Protein AF-A0A662VSI3-F1 (afdb_monomer_lite)

Sequence (158 aa):
MSLNKPKIAIVGLGDTGGRIAGRIAEYGDVYIVNYDDWFKDYFKGYLFFKPERLDELIKVLLNYEQTMIVVGLGEDIVDSINSFLNNLEKLTVFAVKPFRAEKKKVKRAEKQLKLIGECVTWDLNVLLETMPNAPIGTAIDAFDDEITKEIKKYVKLG

Radius of gyration: 15.35 Å; chains: 1; bounding box: 37×33×50 Å

pLDDT: mean 88.8, std 11.33, range [36.75, 97.56]

Foldseek 3Di:
DDDPQFAEEQEAEEDLRQVLQLLQCVLGAYEYEYCDPVVCVVVPPHHYDYLVCVVVVLVVVQSYNAYETEYEFQDPSLVCVLVNVVRPPHYAYEYEYDAVVPVNRNVRRVVSCVSVPDYHYDYLNVCCVVPVPDDPVVSSVVVSVVSSVVVVVVSVVD

Secondary structure (DSSP, 8-state):
------SEEEEEEHHHHHHHHHHTGGGSEEEEE-S-THHHHHTTTSEEE-GGGHHHHHHHHTTSSEEEEEEETTSGGGGGHHHHHTT-SSEEEEEEEPPTT-HHHHHHHHHHHHHH-S-EEEEGGGHHHHSTTS-HHHHHHHHHHHHHHHHHHHHT--

Structure (mmCIF, N/CA/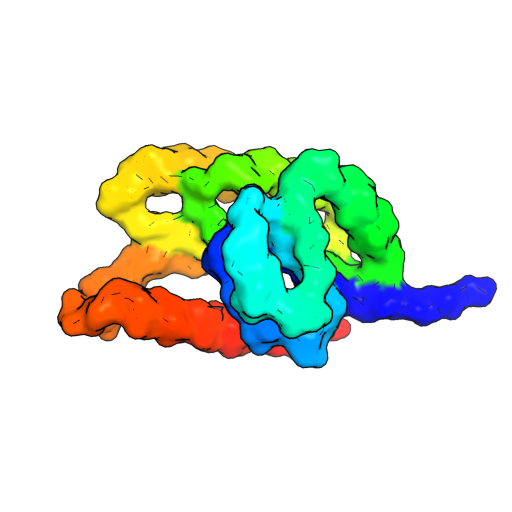C/O backbone):
data_AF-A0A662VSI3-F1
#
_entry.id   AF-A0A662VSI3-F1
#
loop_
_atom_site.group_PDB
_atom_site.id
_atom_site.type_symbol
_atom_site.label_atom_id
_atom_site.label_alt_id
_atom_site.label_comp_id
_atom_site.label_asym_id
_atom_site.label_entity_id
_atom_site.label_seq_id
_atom_site.pdbx_PDB_ins_code
_atom_site.Cartn_x
_atom_site.Cartn_y
_atom_site.Cartn_z
_atom_site.occupancy
_atom_site.B_iso_or_equiv
_atom_site.auth_seq_id
_atom_site.auth_comp_id
_atom_site.auth_asym_id
_atom_site.auth_atom_id
_atom_site.pdbx_PDB_model_num
ATOM 1 N N . MET A 1 1 ? -20.029 0.549 28.019 1.00 36.75 1 MET A N 1
ATOM 2 C CA . MET A 1 1 ? -20.611 -0.041 26.795 1.00 36.75 1 MET A CA 1
ATOM 3 C C . MET A 1 1 ? -19.512 -0.095 25.751 1.00 36.75 1 MET A C 1
ATOM 5 O O . MET A 1 1 ? -19.031 0.958 25.360 1.00 36.75 1 MET A O 1
ATOM 9 N N . SER A 1 2 ? -19.051 -1.292 25.387 1.00 39.06 2 SER A N 1
ATOM 10 C CA . SER A 1 2 ? -18.121 -1.472 24.268 1.00 39.06 2 SER A CA 1
ATOM 11 C C . SER A 1 2 ? -18.926 -1.280 22.987 1.00 39.06 2 SER A C 1
ATOM 13 O O . SER A 1 2 ? -19.765 -2.118 22.667 1.00 39.06 2 SER A O 1
ATOM 15 N N . LEU A 1 3 ? -18.762 -0.142 22.314 1.00 48.62 3 LEU A N 1
ATOM 16 C CA . LEU A 1 3 ? -19.217 0.000 20.934 1.00 48.62 3 LEU A CA 1
ATOM 17 C C . LEU A 1 3 ? -18.398 -1.005 20.118 1.00 48.62 3 LEU A C 1
ATOM 19 O O . LEU A 1 3 ? -17.173 -0.927 20.155 1.00 48.62 3 LEU A O 1
ATOM 23 N N . ASN A 1 4 ? -19.049 -1.969 19.455 1.00 50.62 4 ASN A N 1
ATOM 24 C CA . ASN A 1 4 ? -18.371 -2.874 18.522 1.00 50.62 4 ASN A CA 1
ATOM 25 C C . ASN A 1 4 ? -17.647 -2.009 17.486 1.00 50.62 4 ASN A C 1
ATOM 27 O O . ASN A 1 4 ? -18.291 -1.423 16.614 1.00 50.62 4 ASN A O 1
ATOM 31 N N . LYS A 1 5 ? -16.326 -1.885 17.626 1.00 54.06 5 LYS A N 1
ATOM 32 C CA . LYS A 1 5 ? -15.487 -1.200 16.651 1.00 54.06 5 LYS A CA 1
ATOM 33 C C . LYS A 1 5 ? -15.643 -1.923 15.305 1.00 54.06 5 LYS A C 1
ATOM 35 O O . LYS A 1 5 ? -15.728 -3.155 15.295 1.00 54.06 5 LYS A O 1
ATOM 40 N N . PRO A 1 6 ? -15.708 -1.209 14.168 1.00 61.44 6 PRO A N 1
ATOM 41 C CA . PRO A 1 6 ? -15.590 -1.871 12.882 1.00 61.44 6 PRO A CA 1
ATOM 42 C C . PRO A 1 6 ? -14.258 -2.634 12.843 1.00 61.44 6 PRO A C 1
ATOM 44 O O . PRO A 1 6 ? -13.220 -2.126 13.275 1.00 61.44 6 PRO A O 1
ATOM 47 N N . LYS A 1 7 ? -14.303 -3.892 12.393 1.00 84.81 7 LYS A N 1
ATOM 48 C CA . LYS A 1 7 ? -13.190 -4.826 12.609 1.00 84.81 7 LYS A CA 1
ATOM 49 C C . LYS A 1 7 ? -11.918 -4.405 11.875 1.00 84.81 7 LYS A C 1
ATOM 51 O O . LYS A 1 7 ? -10.834 -4.480 12.441 1.00 84.81 7 LYS A O 1
ATOM 56 N N . ILE A 1 8 ? -12.036 -3.960 10.624 1.00 91.69 8 ILE A N 1
ATOM 57 C CA . ILE A 1 8 ? -10.884 -3.794 9.735 1.00 91.69 8 ILE A CA 1
ATOM 58 C C . ILE A 1 8 ? -11.044 -2.545 8.864 1.00 91.69 8 ILE A C 1
ATOM 60 O O . ILE A 1 8 ? -12.048 -2.398 8.166 1.00 91.69 8 ILE A O 1
ATOM 64 N N . ALA A 1 9 ? -10.024 -1.687 8.874 1.00 94.69 9 ALA A N 1
ATOM 65 C CA . ALA A 1 9 ? -9.818 -0.650 7.869 1.00 94.69 9 ALA A CA 1
ATOM 66 C C . ALA A 1 9 ? -8.707 -1.061 6.899 1.00 94.69 9 ALA A C 1
ATOM 68 O O . ALA A 1 9 ? -7.686 -1.620 7.304 1.00 94.69 9 ALA A O 1
ATOM 69 N N . ILE A 1 10 ? -8.887 -0.742 5.620 1.00 95.00 10 ILE A N 1
ATOM 70 C CA . ILE A 1 10 ? -7.941 -1.039 4.546 1.00 95.00 10 ILE A CA 1
ATOM 71 C C . ILE A 1 10 ? -7.561 0.277 3.878 1.00 95.00 10 ILE A C 1
ATOM 73 O O . ILE A 1 10 ? -8.405 0.961 3.310 1.00 95.00 10 ILE A O 1
ATOM 77 N N . VAL A 1 11 ? -6.286 0.636 3.931 1.00 95.88 11 VAL A N 1
ATOM 78 C CA . VAL A 1 11 ? -5.768 1.893 3.398 1.00 95.88 11 VAL A CA 1
ATOM 79 C C . VAL A 1 11 ? -4.899 1.601 2.181 1.00 95.88 11 VAL A C 1
ATOM 81 O O . VAL A 1 11 ? -3.846 0.982 2.306 1.00 95.88 11 VAL A O 1
ATOM 84 N N . GLY A 1 12 ? -5.320 2.054 1.005 1.00 95.62 12 GLY A N 1
ATOM 85 C CA . GLY A 1 12 ? -4.520 2.004 -0.216 1.00 95.62 12 GLY A CA 1
ATOM 86 C C . GLY A 1 12 ? -3.764 3.312 -0.431 1.00 95.62 12 GLY A C 1
ATOM 87 O O . GLY A 1 12 ? -4.393 4.352 -0.613 1.00 95.62 12 GLY A O 1
ATOM 88 N N . LEU A 1 13 ? -2.430 3.271 -0.428 1.00 94.38 13 LEU A N 1
ATOM 89 C CA . LEU A 1 13 ? -1.576 4.432 -0.703 1.00 94.38 13 LEU A CA 1
ATOM 90 C C . LEU A 1 13 ? -1.070 4.409 -2.153 1.00 94.38 13 LEU A C 1
ATOM 92 O O . LEU A 1 13 ? -0.372 3.474 -2.562 1.00 94.38 13 LEU A O 1
ATOM 96 N N . GLY A 1 14 ? -1.395 5.461 -2.909 1.00 91.81 14 GLY A N 1
ATOM 97 C CA . GLY A 1 14 ? -1.053 5.588 -4.328 1.00 91.81 14 GLY A CA 1
ATOM 98 C C . GLY A 1 14 ? -1.794 4.586 -5.219 1.00 91.81 14 GLY A C 1
ATOM 99 O O . GLY A 1 14 ? -2.737 3.920 -4.787 1.00 91.81 14 GLY A O 1
ATOM 100 N N . ASP A 1 15 ? -1.357 4.464 -6.473 1.00 90.75 15 ASP A N 1
ATOM 101 C CA . ASP A 1 15 ? -2.092 3.704 -7.489 1.00 90.75 15 ASP A CA 1
ATOM 102 C C . ASP A 1 15 ? -2.148 2.203 -7.186 1.00 90.75 15 ASP A C 1
ATOM 104 O O . ASP A 1 15 ? -3.228 1.618 -7.080 1.00 90.75 15 ASP A O 1
ATOM 108 N N . THR A 1 16 ? -0.984 1.573 -6.994 1.00 92.56 16 THR A N 1
ATOM 109 C CA . THR A 1 16 ? -0.887 0.140 -6.670 1.00 92.56 16 THR A CA 1
ATOM 110 C C . THR A 1 16 ? -1.612 -0.179 -5.366 1.00 92.56 16 THR A C 1
ATOM 112 O O . THR A 1 16 ? -2.396 -1.126 -5.305 1.00 92.56 16 THR A O 1
ATOM 115 N N . GLY A 1 17 ? -1.396 0.644 -4.333 1.00 94.62 17 GLY A N 1
ATOM 116 C CA . GLY A 1 17 ? -2.059 0.479 -3.044 1.00 94.62 17 GLY A CA 1
ATOM 117 C C . GLY A 1 17 ? -3.575 0.554 -3.175 1.00 94.62 17 GLY A C 1
ATOM 118 O O . GLY A 1 17 ? -4.280 -0.301 -2.645 1.00 94.62 17 GLY A O 1
ATOM 119 N N . GLY A 1 18 ? -4.081 1.530 -3.933 1.00 93.06 18 GLY A N 1
ATOM 120 C CA . GLY A 1 18 ? -5.511 1.694 -4.152 1.00 93.06 18 GLY A CA 1
ATOM 121 C C . GLY A 1 18 ? -6.149 0.552 -4.933 1.00 93.06 18 GLY A C 1
ATOM 122 O O . GLY A 1 18 ? -7.187 0.041 -4.513 1.00 93.06 18 GLY A O 1
ATOM 123 N N . ARG A 1 19 ? -5.518 0.086 -6.021 1.00 93.12 19 ARG A N 1
ATOM 124 C CA . ARG A 1 19 ? -6.035 -1.053 -6.804 1.00 93.12 19 ARG A CA 1
ATOM 125 C C . ARG A 1 19 ? -6.148 -2.318 -5.970 1.00 93.12 19 ARG A C 1
ATOM 127 O O . ARG A 1 19 ? -7.206 -2.946 -5.988 1.00 93.12 19 ARG A O 1
ATOM 134 N N . ILE A 1 20 ? -5.106 -2.668 -5.219 1.00 95.19 20 ILE A N 1
ATOM 135 C CA . ILE A 1 20 ? -5.125 -3.865 -4.373 1.00 95.19 20 ILE A CA 1
ATOM 136 C C . ILE A 1 20 ? -6.142 -3.695 -3.238 1.00 95.19 20 ILE A C 1
ATOM 138 O O . ILE A 1 20 ? -6.950 -4.596 -3.029 1.00 95.19 20 ILE A O 1
ATOM 142 N N . ALA A 1 21 ? -6.181 -2.536 -2.564 1.00 94.62 21 ALA A N 1
ATOM 143 C CA . ALA A 1 21 ? -7.158 -2.250 -1.509 1.00 94.62 21 ALA A CA 1
ATOM 144 C C . ALA A 1 21 ? -8.610 -2.409 -1.996 1.00 94.62 21 ALA A C 1
ATOM 146 O O . ALA A 1 21 ? -9.421 -3.045 -1.323 1.00 94.62 21 ALA A O 1
ATOM 147 N N . GLY A 1 22 ? -8.931 -1.916 -3.197 1.00 92.31 22 GLY A N 1
ATOM 148 C CA . GLY A 1 22 ? -10.251 -2.104 -3.805 1.00 92.31 22 GLY A CA 1
ATOM 149 C C . GLY A 1 22 ? -10.609 -3.577 -4.043 1.00 92.31 22 GLY A C 1
ATOM 150 O O . GLY A 1 22 ? -11.744 -3.982 -3.796 1.00 92.31 22 GLY A O 1
ATOM 151 N N . ARG A 1 23 ? -9.639 -4.412 -4.444 1.00 92.75 23 ARG A N 1
ATOM 152 C CA . ARG A 1 23 ? -9.837 -5.861 -4.675 1.00 92.75 23 ARG A CA 1
ATOM 153 C C . ARG A 1 23 ? -10.082 -6.663 -3.391 1.00 92.75 23 ARG A C 1
ATOM 155 O O . ARG A 1 23 ? -10.596 -7.779 -3.461 1.00 92.75 23 ARG A O 1
ATOM 162 N N . ILE A 1 24 ? -9.745 -6.105 -2.227 1.00 91.75 24 ILE A N 1
ATOM 163 C CA . ILE A 1 24 ? -9.986 -6.705 -0.903 1.00 91.75 24 ILE A CA 1
ATOM 164 C C . ILE A 1 24 ? -11.071 -5.967 -0.101 1.00 91.75 24 ILE A C 1
ATOM 166 O O . ILE A 1 24 ? -11.201 -6.177 1.101 1.00 91.75 24 ILE A O 1
ATOM 170 N N . ALA A 1 25 ? -11.892 -5.142 -0.758 1.00 90.81 25 ALA A N 1
ATOM 171 C CA . ALA A 1 25 ? -12.939 -4.353 -0.107 1.00 90.81 25 ALA A CA 1
ATOM 172 C C . ALA A 1 25 ? -14.007 -5.174 0.632 1.00 90.81 25 ALA A C 1
ATOM 174 O O . ALA A 1 25 ? -14.643 -4.676 1.552 1.00 90.81 25 ALA A O 1
ATOM 175 N N . GLU A 1 26 ? -14.206 -6.440 0.262 1.00 88.81 26 GLU A N 1
ATOM 176 C CA . GLU A 1 26 ? -15.146 -7.333 0.954 1.00 88.81 26 GLU A CA 1
ATOM 177 C C . GLU A 1 26 ? -14.756 -7.615 2.421 1.00 88.81 26 GLU A C 1
ATOM 179 O O . GLU A 1 26 ? -15.573 -8.129 3.182 1.00 88.81 26 GLU A O 1
ATOM 184 N N . TYR A 1 27 ? -13.524 -7.284 2.826 1.00 88.25 27 TYR A N 1
ATOM 185 C CA . TYR A 1 27 ? -12.988 -7.584 4.154 1.00 88.25 27 TYR A CA 1
ATOM 186 C C . TYR A 1 27 ? -12.972 -6.403 5.130 1.00 88.25 27 TYR A C 1
ATOM 188 O O . TYR A 1 27 ? -12.649 -6.598 6.301 1.00 88.25 27 TYR A O 1
ATOM 196 N N . GLY A 1 28 ? -13.289 -5.188 4.684 1.00 90.06 28 GLY A N 1
ATOM 197 C CA . GLY A 1 28 ? -13.235 -4.011 5.544 1.00 90.06 28 GLY A CA 1
ATOM 198 C C . GLY A 1 28 ? -13.532 -2.713 4.812 1.00 90.06 28 GLY A C 1
ATOM 199 O O . GLY A 1 28 ? -13.687 -2.684 3.592 1.00 90.06 28 GLY A O 1
ATOM 200 N N . ASP A 1 29 ? -13.578 -1.622 5.570 1.00 92.56 29 ASP A N 1
ATOM 201 C CA . ASP A 1 29 ? -13.807 -0.299 4.997 1.00 92.56 29 ASP A CA 1
ATOM 202 C C . ASP A 1 29 ? -12.537 0.192 4.298 1.00 92.56 29 ASP A C 1
ATOM 204 O O . ASP A 1 29 ? -11.454 0.220 4.889 1.00 92.56 29 ASP A O 1
ATOM 208 N N . VAL A 1 30 ? -12.670 0.577 3.028 1.00 93.25 30 VAL A N 1
ATOM 209 C CA . VAL A 1 30 ? -11.538 0.949 2.175 1.00 93.25 30 VAL A CA 1
ATOM 210 C C . VAL A 1 30 ? -11.385 2.466 2.079 1.00 93.25 30 VAL A C 1
ATOM 212 O O . VAL A 1 30 ? -12.307 3.192 1.696 1.00 93.25 30 VAL A O 1
ATOM 215 N N . TYR A 1 31 ? -10.164 2.913 2.358 1.00 94.75 31 TYR A N 1
ATOM 216 C CA . TYR A 1 31 ? -9.704 4.291 2.314 1.00 94.75 31 TYR A CA 1
ATOM 217 C C . TYR A 1 31 ? -8.582 4.411 1.286 1.00 94.75 31 TYR A C 1
ATOM 219 O O . TYR A 1 31 ? -7.549 3.757 1.408 1.00 94.75 31 TYR A O 1
ATOM 227 N N . ILE A 1 32 ? -8.759 5.246 0.268 1.00 93.88 32 ILE A N 1
ATOM 228 C CA . ILE A 1 32 ? -7.743 5.464 -0.765 1.00 93.88 32 ILE A CA 1
ATOM 229 C C . ILE A 1 32 ? -7.092 6.817 -0.537 1.00 93.88 32 ILE A C 1
ATOM 231 O O . ILE A 1 32 ? -7.790 7.827 -0.496 1.00 93.88 32 ILE A O 1
ATOM 235 N N . VAL A 1 33 ? -5.766 6.848 -0.421 1.00 93.06 33 VAL A N 1
ATOM 236 C CA . VAL A 1 33 ? -4.998 8.093 -0.376 1.00 93.06 33 VAL A CA 1
ATOM 237 C C . VAL A 1 33 ? -4.228 8.228 -1.680 1.00 93.06 33 VAL A C 1
ATOM 239 O O . VAL A 1 33 ? -3.386 7.386 -1.994 1.00 93.06 33 VAL A O 1
ATOM 242 N N . ASN A 1 34 ? -4.518 9.275 -2.450 1.00 91.00 34 ASN A N 1
ATOM 243 C CA . ASN A 1 34 ? -3.836 9.540 -3.717 1.00 91.00 34 ASN A CA 1
ATOM 244 C C . ASN A 1 34 ? -3.828 11.049 -4.034 1.00 91.00 34 ASN A C 1
ATOM 246 O O . ASN A 1 34 ? -4.761 11.768 -3.673 1.00 91.00 34 ASN A O 1
ATOM 250 N N . TYR A 1 35 ? -2.787 11.539 -4.711 1.00 86.88 35 TYR A N 1
ATOM 251 C CA . TYR A 1 35 ? -2.715 12.922 -5.202 1.00 86.88 35 TYR A CA 1
ATOM 252 C C . TYR A 1 35 ? -3.640 13.171 -6.391 1.00 86.88 35 TYR A C 1
ATOM 254 O O . TYR A 1 35 ? -4.087 14.300 -6.592 1.00 86.88 35 TYR A O 1
ATOM 262 N N . ASP A 1 36 ? -3.985 12.129 -7.139 1.00 82.12 36 ASP A N 1
ATOM 263 C CA . ASP A 1 36 ? -4.651 12.264 -8.426 1.00 82.12 36 ASP A CA 1
ATOM 264 C C . ASP A 1 36 ? -6.179 12.212 -8.313 1.00 82.12 36 ASP A C 1
ATOM 266 O O . ASP A 1 36 ? -6.758 11.223 -7.867 1.00 82.12 36 ASP A O 1
ATOM 270 N N . ASP A 1 37 ? -6.861 13.284 -8.735 1.00 78.38 37 ASP A N 1
ATOM 271 C CA . ASP A 1 37 ? -8.333 13.344 -8.717 1.00 78.38 37 ASP A CA 1
ATOM 272 C C . ASP A 1 37 ? -8.983 12.407 -9.734 1.00 78.38 37 ASP A C 1
ATOM 274 O O . ASP A 1 37 ? -10.060 11.879 -9.466 1.00 78.38 37 ASP A O 1
ATOM 278 N N . TRP A 1 38 ? -8.328 12.149 -10.870 1.00 78.81 38 TRP A N 1
ATOM 279 C CA . TRP A 1 38 ? -8.849 11.222 -11.881 1.00 78.81 38 TRP A CA 1
ATOM 280 C C . TRP A 1 38 ? -9.001 9.800 -11.315 1.00 78.81 38 TRP A C 1
ATOM 282 O O . TRP A 1 38 ? -9.897 9.056 -11.713 1.00 78.81 38 TRP A O 1
ATOM 292 N N . PHE A 1 39 ? -8.180 9.444 -10.323 1.00 77.00 39 PHE A N 1
ATOM 293 C CA . PHE A 1 39 ? -8.238 8.156 -9.644 1.00 77.00 39 PHE A CA 1
ATOM 294 C C . PHE A 1 39 ? -9.540 7.985 -8.846 1.00 77.00 39 PHE A C 1
ATOM 296 O O . PHE A 1 39 ? -10.039 6.873 -8.686 1.00 77.00 39 PHE A O 1
ATOM 303 N N . LYS A 1 40 ? -10.167 9.082 -8.406 1.00 75.50 40 LYS A N 1
ATOM 304 C CA . LYS A 1 40 ? -11.453 9.051 -7.695 1.00 75.50 40 LYS A CA 1
ATOM 305 C C . LYS A 1 40 ? -12.578 8.462 -8.548 1.00 75.50 40 LYS A C 1
ATOM 307 O O . LYS A 1 40 ? -13.432 7.753 -8.019 1.00 75.50 40 LYS A O 1
ATOM 312 N N . ASP A 1 41 ? -12.569 8.719 -9.855 1.00 76.19 41 ASP A N 1
ATOM 313 C CA . ASP A 1 41 ? -13.578 8.181 -10.772 1.00 76.19 41 ASP A CA 1
ATOM 314 C C . ASP A 1 41 ? -13.428 6.674 -10.999 1.00 76.19 41 ASP A C 1
ATOM 316 O O . ASP A 1 41 ? -14.424 5.996 -11.258 1.00 76.19 41 ASP A O 1
ATOM 320 N N . TYR A 1 42 ? -12.209 6.146 -10.856 1.00 72.88 42 TYR A N 1
ATOM 321 C CA . TYR A 1 42 ? -11.944 4.708 -10.885 1.00 72.88 42 TYR A CA 1
ATOM 322 C C . TYR A 1 42 ? -12.477 4.011 -9.620 1.00 72.88 42 TYR A C 1
ATOM 324 O O . TYR A 1 42 ? -12.990 2.898 -9.692 1.00 72.88 42 TYR A O 1
ATOM 332 N N . PHE A 1 43 ? -12.425 4.686 -8.467 1.00 71.38 43 PHE A N 1
ATOM 333 C CA . PHE A 1 43 ? -12.851 4.166 -7.160 1.00 71.38 43 PHE A CA 1
ATOM 334 C C . PHE A 1 43 ? -14.217 4.708 -6.704 1.00 71.38 43 PHE A C 1
ATOM 336 O O . PHE A 1 43 ? -14.422 4.981 -5.517 1.00 71.38 43 PHE A O 1
ATOM 343 N N . LYS A 1 44 ? -15.184 4.860 -7.619 1.00 70.00 44 LYS A N 1
ATOM 344 C CA . LYS A 1 44 ? -16.549 5.285 -7.254 1.00 70.00 44 LYS A CA 1
ATOM 345 C C . LYS A 1 44 ? -17.133 4.361 -6.179 1.00 70.00 44 LYS A C 1
ATOM 347 O O . LYS A 1 44 ? -17.330 3.176 -6.418 1.00 70.00 44 LYS A O 1
ATOM 352 N N . GLY A 1 45 ? -17.427 4.929 -5.008 1.00 71.06 45 GLY A N 1
ATOM 353 C CA . GLY A 1 45 ? -17.956 4.206 -3.844 1.00 71.06 45 GLY A CA 1
ATOM 354 C C . GLY A 1 45 ? -16.966 4.030 -2.687 1.00 71.06 45 GLY A C 1
ATOM 355 O O . GLY A 1 45 ? -17.395 3.662 -1.599 1.00 71.06 45 GLY A O 1
ATOM 356 N N . TYR A 1 46 ? -15.683 4.349 -2.879 1.00 79.06 46 TYR A N 1
ATOM 357 C CA . TYR A 1 46 ? -14.667 4.302 -1.823 1.00 79.06 46 TYR A CA 1
ATOM 358 C C . TYR A 1 46 ? -14.388 5.677 -1.205 1.00 79.06 46 TYR A C 1
ATOM 360 O O . TYR A 1 46 ? -14.594 6.720 -1.835 1.00 79.06 46 TYR A O 1
ATOM 368 N N . LEU A 1 47 ? -13.892 5.687 0.037 1.00 85.56 47 LEU A N 1
ATOM 369 C CA . LEU A 1 47 ? -13.542 6.919 0.739 1.00 85.56 47 LEU A CA 1
ATOM 370 C C . LEU A 1 47 ? -12.164 7.406 0.285 1.00 85.56 47 LEU A C 1
ATOM 372 O O . LEU A 1 47 ? -11.138 6.803 0.592 1.00 85.56 47 LEU A O 1
ATOM 376 N N . PHE A 1 48 ? -12.149 8.508 -0.461 1.00 89.06 48 PHE A N 1
ATOM 377 C CA . PHE A 1 48 ? -10.936 9.079 -1.037 1.00 89.06 48 PHE A CA 1
ATOM 378 C C . PHE A 1 48 ? -10.397 10.239 -0.193 1.00 89.06 48 PHE A C 1
ATOM 380 O O . PHE A 1 48 ? -11.130 11.173 0.143 1.00 89.06 48 PHE A O 1
ATOM 387 N N . PHE A 1 49 ? -9.098 10.204 0.089 1.00 90.25 49 PHE A N 1
ATOM 388 C CA . PHE A 1 49 ? -8.359 11.210 0.837 1.00 90.25 49 PHE A CA 1
ATOM 389 C C . PHE A 1 49 ? -7.196 11.744 0.006 1.00 90.25 49 PHE A C 1
ATOM 391 O O . PHE A 1 49 ? -6.527 11.016 -0.726 1.00 90.25 49 PHE A O 1
ATOM 398 N N . LYS A 1 50 ? -6.928 13.039 0.164 1.00 89.75 50 LYS A N 1
ATOM 399 C CA . LYS A 1 50 ? -5.670 13.629 -0.280 1.00 89.75 50 LYS A CA 1
ATOM 400 C C . LYS A 1 50 ? -4.626 13.539 0.8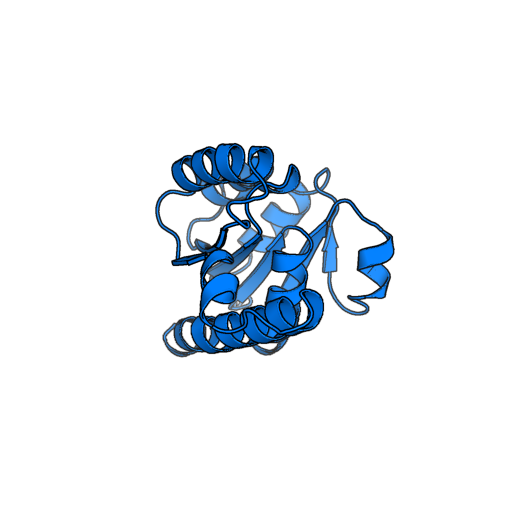37 1.00 89.75 50 LYS A C 1
ATOM 402 O O . LYS A 1 50 ? -5.021 13.535 2.008 1.00 89.75 50 LYS A O 1
ATOM 407 N N . PRO A 1 51 ? -3.321 13.508 0.518 1.00 87.75 51 PRO A N 1
ATOM 408 C CA . PRO A 1 51 ? -2.262 13.435 1.528 1.00 87.75 51 PRO A CA 1
ATOM 409 C C . PRO A 1 51 ? -2.289 14.569 2.563 1.00 87.75 51 PRO A C 1
ATOM 411 O O . PRO A 1 51 ? -1.905 14.361 3.709 1.00 87.75 51 PRO A O 1
ATOM 414 N N . GLU A 1 52 ? -2.820 15.746 2.225 1.00 88.50 52 GLU A N 1
ATOM 415 C CA . GLU A 1 52 ? -2.930 16.865 3.175 1.00 88.50 52 GLU A CA 1
ATOM 416 C C . GLU A 1 52 ? -3.989 16.620 4.266 1.00 88.50 52 GLU A C 1
ATOM 418 O O . GLU A 1 52 ? -4.023 17.330 5.266 1.00 88.50 52 GLU A O 1
ATOM 423 N N . ARG A 1 53 ? -4.853 15.608 4.097 1.00 90.25 53 ARG A N 1
ATOM 424 C CA . ARG A 1 53 ? -5.929 15.242 5.036 1.00 90.25 53 ARG A CA 1
ATOM 425 C C . ARG A 1 53 ? -5.639 13.948 5.799 1.00 90.25 53 ARG A C 1
ATOM 427 O O . ARG A 1 53 ? -6.557 13.318 6.325 1.00 90.25 53 ARG A O 1
ATOM 434 N N . LEU A 1 54 ? -4.374 13.535 5.871 1.00 90.69 54 LEU A N 1
ATOM 435 C CA . LEU A 1 54 ? -3.976 12.309 6.567 1.00 90.69 54 LEU A CA 1
ATOM 436 C C . LEU A 1 54 ? -4.312 12.317 8.060 1.00 90.69 54 LEU A C 1
ATOM 438 O O . LEU A 1 54 ? -4.733 11.290 8.583 1.00 90.69 54 LEU A O 1
ATOM 442 N N . ASP A 1 55 ? -4.221 13.465 8.729 1.00 91.00 55 ASP A N 1
ATOM 443 C CA . ASP A 1 55 ? -4.582 13.579 10.148 1.00 91.00 55 ASP A CA 1
ATOM 444 C C . ASP A 1 55 ? -6.070 13.294 10.396 1.00 91.00 55 ASP A C 1
ATOM 446 O O . ASP A 1 55 ? -6.449 12.742 11.431 1.00 91.00 55 ASP A O 1
ATOM 450 N N . GLU A 1 56 ? -6.936 13.656 9.446 1.00 93.62 56 GLU A N 1
ATOM 451 C CA . GLU A 1 56 ? -8.360 13.327 9.511 1.00 93.62 56 GLU A CA 1
ATOM 452 C C . GLU A 1 56 ? -8.578 11.825 9.332 1.00 93.62 56 GLU A C 1
ATOM 454 O O . GLU A 1 56 ? -9.326 11.219 10.099 1.00 93.62 56 GLU A O 1
ATOM 459 N N . LEU A 1 57 ? -7.887 11.217 8.363 1.00 94.69 57 LEU A N 1
ATOM 460 C CA . LEU A 1 57 ? -7.947 9.777 8.137 1.00 94.69 57 LEU A CA 1
ATOM 461 C C . LEU A 1 57 ? -7.473 9.006 9.375 1.00 94.69 57 LEU A C 1
ATOM 463 O O . LEU A 1 57 ? -8.169 8.104 9.826 1.00 94.69 57 LEU A O 1
ATOM 467 N N . ILE A 1 58 ? -6.350 9.390 9.985 1.00 94.31 58 ILE A N 1
ATOM 468 C CA . ILE A 1 58 ? -5.825 8.732 11.193 1.00 94.31 58 ILE A CA 1
ATOM 469 C C . ILE A 1 58 ? -6.864 8.740 12.321 1.00 94.31 58 ILE A C 1
ATOM 471 O O . ILE A 1 58 ? -7.092 7.705 12.946 1.00 94.31 58 ILE A O 1
ATOM 475 N N . LYS A 1 59 ? -7.566 9.860 12.544 1.00 93.81 59 LYS A N 1
ATOM 476 C CA . LYS A 1 59 ? -8.646 9.934 13.548 1.00 93.81 59 LYS A CA 1
ATOM 477 C C . LYS A 1 59 ? -9.777 8.947 13.271 1.00 93.81 59 LYS A C 1
ATOM 479 O O . LYS A 1 59 ? -10.342 8.394 14.212 1.00 93.81 59 LYS A O 1
ATOM 484 N N . VAL A 1 60 ? -10.107 8.723 12.000 1.00 93.38 60 VAL A N 1
ATOM 485 C CA . VAL A 1 60 ? -11.089 7.707 11.601 1.00 93.38 60 VAL A CA 1
ATOM 486 C C . VAL A 1 60 ? -10.550 6.306 11.903 1.00 93.38 60 VAL A C 1
ATOM 488 O O . VAL A 1 60 ? -11.244 5.523 12.553 1.00 93.38 60 VAL A O 1
ATOM 491 N N . LEU A 1 61 ? -9.301 6.023 11.521 1.00 94.25 61 LEU A N 1
ATOM 492 C CA . LEU A 1 61 ? -8.651 4.716 11.674 1.00 94.25 61 LEU A CA 1
ATOM 493 C C . LEU A 1 61 ? -8.492 4.269 13.137 1.00 94.25 61 LEU A C 1
ATOM 495 O O . LEU A 1 61 ? -8.575 3.076 13.416 1.00 94.25 61 LEU A O 1
ATOM 499 N N . LEU A 1 62 ? -8.369 5.197 14.092 1.00 93.06 62 LEU A N 1
ATOM 500 C CA . LEU A 1 62 ? -8.332 4.888 15.535 1.00 93.06 62 LEU A CA 1
ATOM 501 C C . LEU A 1 62 ? -9.595 4.167 16.053 1.00 93.06 62 LEU A C 1
ATOM 503 O O . LEU A 1 62 ? -9.576 3.513 17.106 1.00 93.06 62 LEU A O 1
ATOM 507 N N . ASN A 1 63 ? -10.707 4.270 15.321 1.00 91.81 63 ASN A N 1
ATOM 508 C CA . ASN A 1 63 ? -11.949 3.587 15.670 1.00 91.81 63 ASN A CA 1
ATOM 509 C C . ASN A 1 63 ? -11.984 2.124 15.221 1.00 91.81 63 ASN A C 1
ATOM 511 O O . ASN A 1 63 ? -12.895 1.420 15.639 1.00 91.81 63 ASN A O 1
ATOM 515 N N . TYR A 1 64 ? -11.016 1.654 14.434 1.00 92.25 64 TYR A N 1
ATOM 516 C CA . TYR A 1 64 ? -10.961 0.272 13.959 1.00 92.25 64 TYR A CA 1
ATOM 517 C C . TYR A 1 64 ? -10.169 -0.630 14.909 1.00 92.25 64 TYR A C 1
ATOM 519 O O . TYR A 1 64 ? -9.324 -0.164 15.677 1.00 92.25 64 TYR A O 1
ATOM 527 N N . GLU A 1 65 ? -10.452 -1.934 14.884 1.00 90.44 65 GLU A N 1
ATOM 528 C CA . GLU A 1 65 ? -9.682 -2.918 15.662 1.00 90.44 65 GLU A CA 1
ATOM 529 C C . GLU A 1 65 ? -8.334 -3.243 15.011 1.00 90.44 65 GLU A C 1
ATOM 531 O O . GLU A 1 65 ? -7.360 -3.511 15.716 1.00 90.44 65 GLU A O 1
ATOM 536 N N . GLN A 1 66 ? -8.278 -3.190 13.681 1.00 91.44 66 GLN A N 1
ATOM 537 C CA . GLN A 1 66 ? -7.085 -3.433 12.882 1.00 91.44 66 GLN A CA 1
ATOM 538 C C . GLN A 1 66 ? -7.065 -2.510 11.662 1.00 91.44 66 GLN A C 1
ATOM 540 O O . GLN A 1 66 ? -8.092 -2.266 11.028 1.00 91.44 66 GLN A O 1
ATOM 545 N N . THR A 1 67 ? -5.875 -2.027 11.308 1.00 94.50 67 THR A N 1
ATOM 546 C CA . THR A 1 67 ? -5.629 -1.332 10.042 1.00 94.50 67 THR A CA 1
ATOM 547 C C . THR A 1 67 ? -4.673 -2.147 9.180 1.00 94.50 67 THR A C 1
ATOM 549 O O . THR A 1 67 ? -3.640 -2.624 9.647 1.00 94.50 67 THR A O 1
ATOM 552 N N . MET A 1 68 ? -5.000 -2.279 7.901 1.00 95.12 68 MET A N 1
ATOM 553 C CA . MET A 1 68 ? -4.100 -2.787 6.874 1.00 95.12 68 MET A CA 1
ATOM 554 C C . MET A 1 68 ? -3.719 -1.647 5.939 1.00 95.12 68 MET A C 1
ATOM 556 O O . MET A 1 68 ? -4.598 -0.964 5.425 1.00 95.12 68 MET A O 1
ATOM 560 N N . ILE A 1 69 ? -2.428 -1.448 5.694 1.00 95.75 69 ILE A N 1
ATOM 561 C CA . ILE A 1 69 ? -1.935 -0.508 4.684 1.00 95.75 69 ILE A CA 1
ATOM 562 C C . ILE A 1 69 ? -1.394 -1.309 3.510 1.00 95.75 69 ILE A C 1
ATOM 564 O O . ILE A 1 69 ? -0.529 -2.160 3.693 1.00 95.75 69 ILE A O 1
ATOM 568 N N . VAL A 1 70 ? -1.866 -1.003 2.306 1.00 96.62 70 VAL A N 1
ATOM 569 C CA . VAL A 1 70 ? -1.318 -1.520 1.054 1.00 96.62 70 VAL A CA 1
ATOM 570 C C . VAL A 1 70 ? -0.669 -0.375 0.292 1.00 96.62 70 VAL A C 1
ATOM 572 O O . VAL A 1 70 ? -1.283 0.674 0.095 1.00 96.62 70 VAL A O 1
ATOM 575 N N . VAL A 1 71 ? 0.583 -0.552 -0.127 1.00 96.25 71 VAL A N 1
ATOM 576 C CA . VAL A 1 71 ? 1.382 0.543 -0.681 1.00 96.25 71 VAL A CA 1
ATOM 577 C C . VAL A 1 71 ? 2.311 0.100 -1.808 1.00 96.25 71 VAL A C 1
ATOM 579 O O . VAL A 1 71 ? 3.026 -0.894 -1.695 1.00 96.25 71 VAL A O 1
ATOM 582 N N . GLY A 1 72 ? 2.338 0.879 -2.893 1.00 96.31 72 GLY A N 1
ATOM 583 C CA . GLY A 1 72 ? 3.402 0.824 -3.899 1.00 96.31 72 GLY A CA 1
ATOM 584 C C . GLY A 1 72 ? 4.558 1.735 -3.494 1.00 96.31 72 GLY A C 1
ATOM 585 O O . GLY A 1 72 ? 4.377 2.943 -3.369 1.00 96.31 72 GLY A O 1
ATOM 586 N N . LEU A 1 73 ? 5.741 1.171 -3.258 1.00 96.81 73 LEU A N 1
ATOM 587 C CA . LEU A 1 73 ? 6.902 1.918 -2.779 1.00 96.81 73 LEU A CA 1
ATOM 588 C C . LEU A 1 73 ? 7.545 2.770 -3.881 1.00 96.81 73 LEU A C 1
ATOM 590 O O . LEU A 1 73 ? 7.512 2.442 -5.065 1.00 96.81 73 LEU A O 1
ATOM 594 N N . GLY A 1 74 ? 8.239 3.826 -3.462 1.00 95.06 74 GLY A N 1
ATOM 595 C CA . GLY A 1 74 ? 8.996 4.720 -4.335 1.00 95.06 74 GLY A CA 1
ATOM 596 C C . GLY A 1 74 ? 8.277 6.021 -4.692 1.00 95.06 74 GLY A C 1
ATOM 597 O O . GLY A 1 74 ? 8.929 6.935 -5.200 1.00 95.06 74 GLY A O 1
ATOM 598 N N . GLU A 1 75 ? 6.988 6.132 -4.368 1.00 91.94 75 GLU A N 1
ATOM 599 C CA . GLU A 1 75 ? 6.170 7.332 -4.581 1.00 91.94 75 GLU A CA 1
ATOM 600 C C . GLU A 1 75 ? 6.298 8.347 -3.432 1.00 91.94 75 GLU A C 1
ATOM 602 O O . GLU A 1 75 ? 6.647 7.982 -2.305 1.00 91.94 75 GLU A O 1
ATOM 607 N N . ASP A 1 76 ? 5.995 9.622 -3.715 1.00 90.56 76 ASP A N 1
ATOM 608 C CA . ASP A 1 76 ? 6.023 10.723 -2.733 1.00 90.56 76 ASP A CA 1
ATOM 609 C C . ASP A 1 76 ? 5.059 10.504 -1.568 1.00 90.56 76 ASP A C 1
ATOM 611 O O . ASP A 1 76 ? 5.420 10.699 -0.409 1.00 90.56 76 ASP A O 1
ATOM 615 N N . ILE A 1 77 ? 3.858 10.018 -1.873 1.00 88.06 77 ILE A N 1
ATOM 616 C CA . ILE A 1 77 ? 2.784 9.802 -0.898 1.00 88.06 77 ILE A CA 1
ATOM 617 C C . ILE A 1 77 ? 3.175 8.836 0.228 1.00 88.06 77 ILE A C 1
ATOM 619 O O . ILE A 1 77 ? 2.652 8.904 1.339 1.00 88.06 77 ILE A O 1
ATOM 623 N N . VAL A 1 78 ? 4.118 7.935 -0.048 1.00 88.12 78 VAL A N 1
ATOM 624 C CA . VAL A 1 78 ? 4.562 6.910 0.899 1.00 88.12 78 VAL A CA 1
ATOM 625 C C . VAL A 1 78 ? 5.465 7.497 1.976 1.00 88.12 78 VAL A C 1
ATOM 627 O O . VAL A 1 78 ? 5.580 6.916 3.049 1.00 88.12 78 VAL A O 1
ATOM 630 N N . ASP A 1 79 ? 6.055 8.674 1.767 1.00 87.69 79 ASP A N 1
ATOM 631 C CA . ASP A 1 79 ? 6.820 9.336 2.828 1.00 87.69 79 ASP A CA 1
ATOM 632 C C . ASP A 1 79 ? 5.926 9.716 4.021 1.00 87.69 79 ASP A C 1
ATOM 634 O O . ASP A 1 79 ? 6.400 9.813 5.154 1.00 87.69 79 ASP A O 1
ATOM 638 N N . SER A 1 80 ? 4.614 9.841 3.802 1.00 82.19 80 SER A N 1
ATOM 639 C CA . SER A 1 80 ? 3.634 10.068 4.861 1.00 82.19 80 SER A CA 1
ATOM 640 C C . SER A 1 80 ? 3.266 8.807 5.657 1.00 82.19 80 SER A C 1
ATOM 642 O O . SER A 1 80 ? 2.483 8.893 6.603 1.00 82.19 80 SER A O 1
ATOM 644 N N . ILE A 1 81 ? 3.835 7.636 5.333 1.00 86.56 81 ILE A N 1
ATOM 645 C CA . ILE A 1 81 ? 3.525 6.374 6.025 1.00 86.56 81 ILE A CA 1
ATOM 646 C C . ILE A 1 81 ? 3.866 6.418 7.522 1.00 86.56 81 ILE A C 1
ATOM 648 O O . ILE A 1 81 ? 3.169 5.812 8.333 1.00 86.56 81 ILE A O 1
ATOM 652 N N . ASN A 1 82 ? 4.877 7.206 7.903 1.00 85.50 82 ASN A N 1
ATOM 653 C CA . ASN A 1 82 ? 5.273 7.410 9.298 1.00 85.50 82 ASN A CA 1
ATOM 654 C C . ASN A 1 82 ? 4.125 7.935 10.165 1.00 85.50 82 ASN A C 1
ATOM 656 O O . ASN A 1 82 ? 4.019 7.558 11.331 1.00 85.50 82 ASN A O 1
ATOM 660 N N . SER A 1 83 ? 3.244 8.769 9.605 1.00 84.00 83 SER A N 1
ATOM 661 C CA . SER A 1 83 ? 2.083 9.272 10.338 1.00 84.00 83 SER A CA 1
ATOM 662 C C . SER A 1 83 ? 1.146 8.135 10.744 1.00 84.00 83 SER A C 1
ATOM 664 O O . SER A 1 83 ? 0.601 8.167 11.839 1.00 84.00 83 SER A O 1
ATOM 666 N N . PHE A 1 84 ? 1.003 7.091 9.928 1.00 86.88 84 PHE A N 1
ATOM 667 C CA . PHE A 1 84 ? 0.223 5.915 10.310 1.00 86.88 84 PHE A CA 1
ATOM 668 C C . PHE A 1 84 ? 0.968 5.043 11.323 1.00 86.88 84 PHE A C 1
ATOM 670 O O . PHE A 1 84 ? 0.401 4.695 12.356 1.00 86.88 84 PHE A O 1
ATOM 677 N N . LEU A 1 85 ? 2.241 4.736 11.048 1.00 87.50 85 LEU A N 1
ATOM 678 C CA . LEU A 1 85 ? 3.074 3.862 11.887 1.00 87.50 85 LEU A CA 1
ATOM 679 C C . LEU A 1 85 ? 3.165 4.359 13.336 1.00 87.50 85 LEU A C 1
ATOM 681 O O . LEU A 1 85 ? 3.133 3.561 14.264 1.00 87.50 85 LEU A O 1
ATOM 685 N N . ASN A 1 86 ? 3.233 5.677 13.534 1.00 87.62 86 ASN A N 1
ATOM 686 C CA . ASN A 1 86 ? 3.383 6.274 14.861 1.00 87.62 86 ASN A CA 1
ATOM 687 C C . ASN A 1 86 ? 2.068 6.415 15.642 1.00 87.62 86 ASN A C 1
ATOM 689 O O . ASN A 1 86 ? 2.113 6.685 16.840 1.00 87.62 86 ASN A O 1
ATOM 693 N N . ASN A 1 87 ? 0.911 6.296 14.984 1.00 90.31 87 ASN A N 1
ATOM 694 C CA . ASN A 1 87 ? -0.388 6.593 15.598 1.00 90.31 87 ASN A CA 1
ATOM 695 C C . ASN A 1 87 ? -1.323 5.379 15.691 1.00 90.31 87 ASN A C 1
ATOM 697 O O . ASN A 1 87 ? -2.332 5.458 16.388 1.00 90.31 87 ASN A O 1
ATOM 701 N N . LEU A 1 88 ? -1.029 4.274 15.000 1.00 89.19 88 LEU A N 1
ATOM 702 C CA . LEU A 1 88 ? -1.898 3.097 14.947 1.00 89.19 88 LEU A CA 1
ATOM 703 C C . LEU A 1 88 ? -1.224 1.891 15.610 1.00 89.19 88 LEU A C 1
ATOM 705 O O . LEU A 1 88 ? -0.204 1.406 15.137 1.00 89.19 88 LEU A O 1
ATOM 709 N N . GLU A 1 89 ? -1.827 1.373 16.683 1.00 84.50 89 GLU A N 1
ATOM 710 C CA . GLU A 1 89 ? -1.2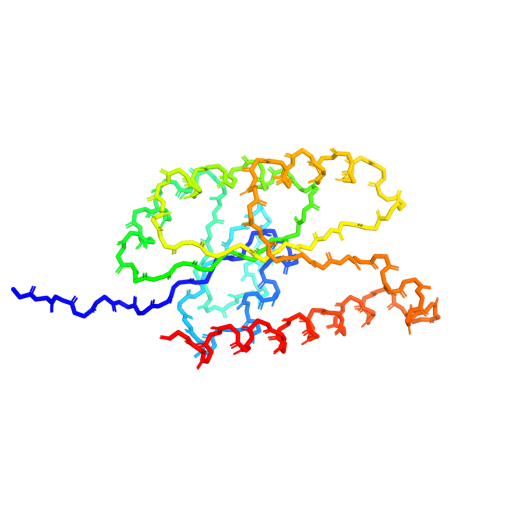53 0.270 17.475 1.00 84.50 89 GLU A CA 1
ATOM 711 C C . GLU A 1 89 ? -1.308 -1.096 16.771 1.00 84.50 89 GLU A C 1
ATOM 713 O O . GLU A 1 89 ? -0.445 -1.944 16.983 1.00 84.50 89 GLU A O 1
ATOM 718 N N . LYS A 1 90 ? -2.336 -1.338 15.949 1.00 86.69 90 LYS A N 1
ATOM 719 C CA . LYS A 1 90 ? -2.579 -2.622 15.271 1.00 86.69 90 LYS A CA 1
ATOM 720 C C . LYS A 1 90 ? -2.589 -2.425 13.766 1.00 86.69 90 LYS A C 1
ATOM 722 O O . LYS A 1 90 ? -3.647 -2.298 13.144 1.00 86.69 90 LYS A O 1
ATOM 727 N N . LEU A 1 91 ? -1.387 -2.365 13.209 1.00 90.75 91 LEU A N 1
ATOM 728 C CA . LEU A 1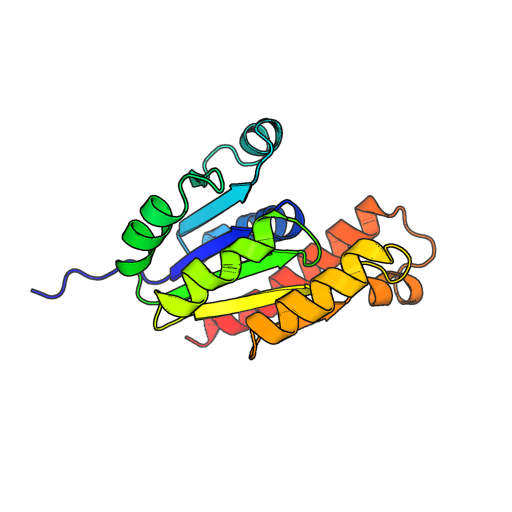 91 ? -1.143 -2.043 11.813 1.00 90.75 91 LEU A CA 1
ATOM 729 C C . LEU A 1 91 ? -0.366 -3.165 11.117 1.00 90.75 91 LEU A C 1
ATOM 731 O O . LEU A 1 91 ? 0.689 -3.584 11.582 1.00 90.75 91 LEU A O 1
ATOM 735 N N . THR A 1 92 ? -0.870 -3.620 9.972 1.00 93.81 92 THR A N 1
ATOM 736 C CA . THR A 1 92 ? -0.150 -4.519 9.061 1.00 93.81 92 THR A CA 1
ATOM 737 C C . THR A 1 92 ? 0.142 -3.787 7.760 1.00 93.81 92 THR A C 1
ATOM 739 O O . THR A 1 92 ? -0.768 -3.211 7.165 1.00 93.81 92 THR A O 1
ATOM 742 N N . VAL A 1 93 ? 1.395 -3.811 7.302 1.00 95.69 93 VAL A N 1
ATOM 743 C CA . VAL A 1 93 ? 1.805 -3.150 6.056 1.00 95.69 93 VAL A CA 1
ATOM 744 C C . VAL A 1 93 ? 2.142 -4.186 4.983 1.00 95.69 93 VAL A C 1
ATOM 746 O O . VAL A 1 93 ? 2.955 -5.087 5.195 1.00 95.69 93 VAL A O 1
ATOM 749 N N . PHE A 1 94 ? 1.531 -4.015 3.816 1.00 96.50 94 PHE A N 1
ATOM 750 C CA . PHE A 1 94 ? 1.734 -4.779 2.592 1.00 96.50 94 PHE A CA 1
ATOM 751 C C . PHE A 1 94 ? 2.372 -3.863 1.547 1.00 96.50 94 PHE A C 1
ATOM 753 O O . PHE A 1 94 ? 1.755 -2.896 1.100 1.00 96.50 94 PHE A O 1
ATOM 760 N N . ALA A 1 95 ? 3.617 -4.140 1.170 1.00 97.19 95 ALA A N 1
ATOM 761 C CA . ALA A 1 95 ? 4.411 -3.251 0.333 1.00 97.19 95 ALA A CA 1
ATOM 762 C C . ALA A 1 95 ? 4.817 -3.904 -0.994 1.00 97.19 95 ALA A C 1
ATOM 764 O O . ALA A 1 95 ? 5.307 -5.031 -1.035 1.00 97.19 95 ALA A O 1
ATOM 765 N N . VAL A 1 96 ? 4.674 -3.162 -2.089 1.00 97.56 96 VAL A N 1
ATOM 766 C CA . VAL A 1 96 ? 5.096 -3.579 -3.431 1.00 97.56 96 VAL A CA 1
ATOM 767 C C . VAL A 1 96 ? 6.331 -2.785 -3.842 1.00 97.56 96 VAL A C 1
ATOM 769 O O . VAL A 1 96 ? 6.301 -1.555 -3.881 1.00 97.56 96 VAL A O 1
ATOM 772 N N . LYS A 1 97 ? 7.436 -3.474 -4.136 1.00 97.44 97 LYS A N 1
ATOM 773 C CA . LYS A 1 97 ? 8.694 -2.866 -4.589 1.00 97.44 97 LYS A CA 1
ATOM 774 C C . LYS A 1 97 ? 8.631 -2.547 -6.091 1.00 97.44 97 LYS A C 1
ATOM 776 O O . LYS A 1 97 ? 8.104 -3.360 -6.850 1.00 97.44 97 LYS A O 1
ATOM 781 N N . PRO A 1 98 ? 9.193 -1.403 -6.525 1.00 96.75 98 PRO A N 1
ATOM 782 C CA . PRO A 1 98 ? 9.189 -0.979 -7.925 1.00 96.75 98 PRO A CA 1
ATOM 783 C C . PRO A 1 98 ? 10.112 -1.842 -8.798 1.00 96.75 98 PRO A C 1
ATOM 785 O O . PRO A 1 98 ? 10.976 -2.568 -8.296 1.00 96.75 98 PRO A O 1
ATOM 788 N N . PHE A 1 99 ? 10.003 -1.705 -10.123 1.00 95.31 99 PHE A N 1
ATOM 789 C CA . PHE A 1 99 ? 10.949 -2.351 -11.033 1.00 95.31 99 PHE A CA 1
ATOM 790 C C . PHE A 1 99 ? 12.367 -1.808 -10.831 1.00 95.31 99 PHE A C 1
ATOM 792 O O . PHE A 1 99 ? 12.583 -0.606 -10.668 1.00 95.31 99 PHE A O 1
ATOM 799 N N . ARG A 1 100 ? 13.382 -2.672 -10.962 1.00 94.44 100 ARG A N 1
ATOM 800 C CA . ARG A 1 100 ? 14.801 -2.285 -10.836 1.00 94.44 100 ARG A CA 1
ATOM 801 C C . ARG A 1 100 ? 15.245 -1.241 -11.868 1.00 94.44 100 ARG A C 1
ATOM 803 O O . ARG A 1 100 ? 16.227 -0.532 -11.656 1.00 94.44 100 ARG A O 1
ATOM 810 N N . ALA A 1 101 ? 14.524 -1.143 -12.987 1.00 93.19 101 ALA A N 1
ATOM 811 C CA . ALA A 1 101 ? 14.743 -0.127 -14.012 1.00 93.19 101 ALA A CA 1
ATOM 812 C C . ALA A 1 101 ? 14.408 1.295 -13.510 1.00 93.19 101 ALA A C 1
ATOM 814 O O . ALA A 1 101 ? 15.021 2.268 -13.953 1.00 93.19 101 ALA A O 1
ATOM 815 N N . GLU A 1 102 ? 13.505 1.429 -12.534 1.00 93.00 102 GLU A N 1
ATOM 816 C CA . GLU A 1 102 ? 13.070 2.701 -11.949 1.00 93.00 102 GLU A CA 1
ATOM 817 C C . GLU A 1 102 ? 14.040 3.171 -10.849 1.00 93.00 102 GLU A C 1
ATOM 819 O O . GLU A 1 102 ? 13.679 3.325 -9.682 1.00 93.00 102 GLU A O 1
ATOM 824 N N . LYS A 1 103 ? 15.305 3.425 -11.213 1.00 94.62 103 LYS A N 1
ATOM 825 C CA . LYS A 1 103 ? 16.422 3.679 -10.273 1.00 94.62 103 LYS A CA 1
ATOM 826 C C . LYS A 1 103 ? 16.107 4.673 -9.142 1.00 94.62 103 LYS A C 1
ATOM 828 O O . LYS A 1 103 ? 16.535 4.473 -8.006 1.00 94.62 103 LYS A O 1
ATOM 833 N N . LYS A 1 104 ? 15.376 5.756 -9.443 1.00 95.31 104 LYS A N 1
ATOM 834 C CA . LYS A 1 104 ? 14.967 6.758 -8.440 1.00 95.31 104 LYS A CA 1
ATOM 835 C C . LYS A 1 104 ? 13.963 6.183 -7.435 1.00 95.31 104 LYS A C 1
ATOM 837 O O . LYS A 1 104 ? 14.160 6.370 -6.235 1.00 95.31 104 LYS A O 1
ATOM 842 N N . LYS A 1 105 ? 12.945 5.458 -7.913 1.00 95.62 105 LYS A N 1
ATOM 843 C CA . LYS A 1 105 ? 11.940 4.810 -7.062 1.00 95.62 105 LYS A CA 1
ATOM 844 C C . LYS A 1 105 ? 12.561 3.721 -6.202 1.00 95.62 105 LYS A C 1
ATOM 846 O O . LYS A 1 105 ? 12.282 3.694 -5.016 1.00 95.62 105 LYS A O 1
ATOM 851 N N . VAL A 1 106 ? 13.471 2.907 -6.745 1.00 97.06 106 VAL A N 1
ATOM 852 C CA . VAL A 1 106 ? 14.187 1.863 -5.981 1.00 97.06 106 VAL A CA 1
ATOM 853 C C . VAL A 1 106 ? 14.926 2.459 -4.782 1.00 97.06 106 VAL A C 1
ATOM 855 O O . VAL A 1 106 ? 14.694 2.057 -3.645 1.00 97.06 106 VAL A O 1
ATOM 858 N N . LYS A 1 107 ? 15.751 3.491 -5.008 1.00 96.00 107 LYS A N 1
ATOM 859 C CA . LYS A 1 107 ? 16.498 4.156 -3.928 1.00 96.00 107 LYS A CA 1
ATOM 860 C C . LYS A 1 107 ? 15.576 4.733 -2.850 1.00 96.00 107 LYS A C 1
ATOM 862 O O . LYS A 1 107 ? 15.947 4.791 -1.678 1.00 96.00 107 LYS A O 1
ATOM 867 N N . ARG A 1 108 ? 14.395 5.217 -3.237 1.00 96.25 108 ARG A N 1
ATOM 868 C CA . ARG A 1 108 ? 13.408 5.731 -2.285 1.00 96.25 108 ARG A CA 1
ATOM 869 C C . ARG A 1 108 ? 12.687 4.603 -1.550 1.00 96.25 108 ARG A C 1
ATOM 871 O O . ARG A 1 108 ? 12.590 4.666 -0.330 1.00 96.25 108 ARG A O 1
ATOM 878 N N . ALA A 1 109 ? 12.275 3.559 -2.260 1.00 96.69 109 ALA A N 1
ATOM 879 C CA . ALA A 1 109 ? 11.643 2.368 -1.708 1.00 96.69 109 ALA A CA 1
ATOM 880 C C . ALA A 1 109 ? 12.511 1.723 -0.619 1.00 96.69 109 ALA A C 1
ATOM 882 O O . ALA A 1 109 ? 12.002 1.362 0.434 1.00 96.69 109 ALA A O 1
ATOM 883 N N . GLU A 1 110 ? 13.831 1.665 -0.810 1.00 96.00 110 GLU A N 1
ATOM 884 C CA . GLU A 1 110 ? 14.769 1.191 0.216 1.00 96.00 110 GLU A CA 1
ATOM 885 C C . GLU A 1 110 ? 14.736 2.032 1.500 1.00 96.00 110 GLU A C 1
ATOM 887 O O . GLU A 1 110 ? 14.826 1.490 2.601 1.00 96.00 110 GLU A O 1
ATOM 892 N N . LYS A 1 111 ? 14.613 3.361 1.385 1.00 95.50 111 LYS A N 1
ATOM 893 C CA . LYS A 1 111 ? 14.478 4.247 2.551 1.00 95.50 111 LYS A CA 1
ATOM 894 C C . LYS A 1 111 ? 13.130 4.054 3.236 1.00 95.50 111 LYS A C 1
ATOM 896 O O . LYS A 1 111 ? 13.085 3.973 4.456 1.00 95.50 111 LYS A O 1
ATOM 901 N N . GLN A 1 112 ? 12.060 3.957 2.453 1.00 95.62 112 GLN A N 1
ATOM 902 C CA . GLN A 1 112 ? 10.703 3.757 2.956 1.00 95.62 112 GLN A CA 1
ATOM 903 C C . GLN A 1 112 ? 10.572 2.411 3.674 1.00 95.62 112 GLN A C 1
ATOM 905 O O . GLN A 1 112 ? 10.053 2.371 4.779 1.00 95.62 112 GLN A O 1
ATOM 910 N N . LEU A 1 113 ? 11.141 1.330 3.136 1.00 95.62 113 LEU A N 1
ATOM 911 C CA . LEU A 1 113 ? 11.171 0.022 3.803 1.00 95.62 113 LEU A CA 1
ATOM 912 C C . LEU A 1 113 ? 11.883 0.065 5.155 1.00 95.62 113 LEU A C 1
ATOM 914 O O . LEU A 1 113 ? 11.403 -0.526 6.115 1.00 95.62 113 LEU A O 1
ATOM 918 N N . LYS A 1 114 ? 13.004 0.790 5.254 1.00 94.06 114 LYS A N 1
ATOM 919 C CA . LYS A 1 114 ? 13.704 0.970 6.536 1.00 94.06 114 LYS A CA 1
ATOM 920 C C . LYS A 1 114 ? 12.850 1.706 7.567 1.00 94.06 114 LYS A C 1
ATOM 922 O O . LYS A 1 114 ? 12.966 1.407 8.747 1.00 94.06 114 LYS A O 1
ATOM 927 N N . LEU A 1 115 ? 12.038 2.666 7.124 1.00 91.56 115 LEU A N 1
ATOM 928 C CA . LEU A 1 115 ? 11.116 3.406 7.987 1.00 91.56 115 LEU A CA 1
ATOM 929 C C . LEU A 1 115 ? 9.924 2.547 8.419 1.00 91.56 115 LEU A C 1
ATOM 931 O O . LEU A 1 115 ? 9.536 2.594 9.579 1.00 91.56 115 LEU A O 1
ATOM 935 N N . ILE A 1 116 ? 9.379 1.748 7.500 1.00 93.81 116 ILE A N 1
ATOM 936 C CA . ILE A 1 116 ? 8.260 0.836 7.763 1.00 93.81 116 ILE A CA 1
ATOM 937 C C . ILE A 1 116 ? 8.664 -0.260 8.754 1.00 93.81 116 ILE A C 1
ATOM 939 O O . ILE A 1 116 ? 7.874 -0.626 9.619 1.00 93.81 116 ILE A O 1
ATOM 943 N N . GLY A 1 117 ? 9.890 -0.776 8.646 1.00 91.00 117 GLY A N 1
ATOM 944 C CA . GLY A 1 117 ? 10.338 -1.898 9.459 1.00 91.00 117 GLY A CA 1
ATOM 945 C C . GLY A 1 117 ? 9.686 -3.201 8.998 1.00 91.00 117 GLY A C 1
ATOM 946 O O . GLY A 1 117 ? 9.898 -3.638 7.865 1.00 91.00 117 GLY A O 1
ATOM 947 N N . GLU A 1 118 ? 8.920 -3.843 9.877 1.00 90.75 118 GLU A N 1
ATOM 948 C CA . GLU A 1 118 ? 8.282 -5.126 9.582 1.00 90.75 118 GLU A CA 1
ATOM 949 C C . GLU A 1 118 ? 7.087 -4.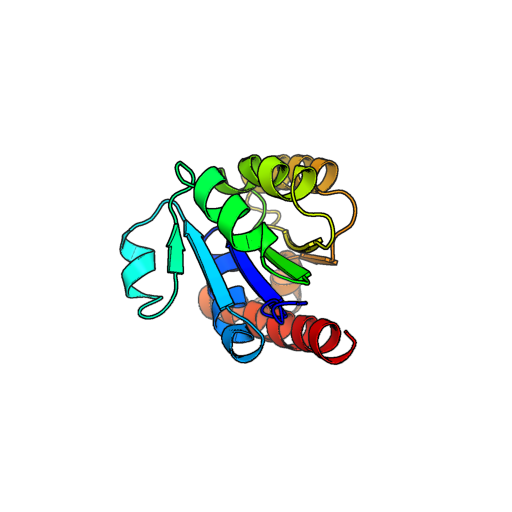950 8.633 1.00 90.75 118 GLU A C 1
ATOM 951 O O . GLU A 1 118 ? 6.114 -4.259 8.931 1.00 90.75 118 GLU A O 1
ATOM 956 N N . CYS A 1 119 ? 7.166 -5.580 7.460 1.00 94.38 119 CYS A N 1
ATOM 957 C CA . CYS A 1 119 ? 6.096 -5.591 6.469 1.00 94.38 119 CYS A CA 1
ATOM 958 C C . CYS A 1 119 ? 6.184 -6.826 5.572 1.00 94.38 119 CYS A C 1
ATOM 960 O O . CYS A 1 119 ? 7.250 -7.425 5.403 1.00 94.38 119 CYS A O 1
ATOM 962 N N . VAL A 1 120 ? 5.059 -7.190 4.958 1.00 95.94 120 VAL A N 1
ATOM 963 C CA . VAL A 1 120 ? 5.031 -8.211 3.907 1.00 95.94 120 VAL A CA 1
ATOM 964 C C . VAL A 1 120 ? 5.349 -7.527 2.585 1.00 95.94 120 VAL A C 1
ATOM 966 O O . VAL A 1 120 ? 4.735 -6.511 2.254 1.00 95.94 120 VAL A O 1
ATOM 969 N N . THR A 1 121 ? 6.311 -8.063 1.831 1.00 96.31 121 THR A N 1
ATOM 970 C CA . THR A 1 121 ? 6.785 -7.412 0.603 1.00 96.31 121 THR A CA 1
ATOM 971 C C . THR A 1 121 ? 6.673 -8.295 -0.625 1.00 96.31 121 THR A C 1
ATOM 973 O O . THR A 1 121 ? 7.080 -9.454 -0.580 1.00 96.31 121 THR A O 1
ATOM 976 N N . TRP A 1 122 ? 6.264 -7.694 -1.738 1.00 97.38 122 TRP A N 1
ATOM 977 C CA . TRP A 1 122 ? 6.314 -8.279 -3.076 1.00 97.38 122 TRP A CA 1
ATOM 978 C C . TRP A 1 122 ? 7.210 -7.448 -3.989 1.00 97.38 122 TRP A C 1
ATOM 980 O O . TRP A 1 122 ? 7.347 -6.240 -3.798 1.00 97.38 122 TRP A O 1
ATOM 990 N N . ASP A 1 123 ? 7.839 -8.089 -4.970 1.00 96.50 123 ASP A N 1
ATOM 991 C CA . ASP A 1 123 ? 8.796 -7.450 -5.873 1.00 96.50 123 ASP A CA 1
ATOM 992 C C . ASP A 1 123 ? 8.320 -7.526 -7.325 1.00 96.50 123 ASP A C 1
ATOM 994 O O . ASP A 1 123 ? 8.210 -8.618 -7.883 1.00 96.50 123 ASP A O 1
ATOM 998 N N . LEU A 1 124 ? 8.067 -6.370 -7.954 1.00 95.75 124 LEU A N 1
ATOM 999 C CA . LEU A 1 124 ? 7.641 -6.314 -9.356 1.00 95.75 124 LEU A CA 1
ATOM 1000 C C . LEU A 1 124 ? 8.668 -6.929 -10.313 1.00 95.75 124 LEU A C 1
ATOM 1002 O O . LEU A 1 124 ? 8.299 -7.362 -11.401 1.00 95.75 124 LEU A O 1
ATOM 1006 N N . ASN A 1 125 ? 9.944 -7.029 -9.928 1.00 95.00 125 ASN A N 1
ATOM 1007 C CA . ASN A 1 125 ? 10.955 -7.678 -10.761 1.00 95.00 125 ASN A CA 1
ATOM 1008 C C . ASN A 1 125 ? 10.664 -9.163 -11.014 1.00 95.00 125 ASN A C 1
ATOM 1010 O O . ASN A 1 125 ? 11.127 -9.675 -12.030 1.00 95.00 125 ASN A O 1
ATOM 1014 N N . VAL A 1 126 ? 9.853 -9.825 -10.178 1.00 94.44 126 VAL A N 1
ATOM 1015 C CA . VAL A 1 126 ? 9.379 -11.200 -10.425 1.00 94.44 126 VAL A CA 1
ATOM 1016 C C . VAL A 1 126 ? 8.661 -11.302 -11.776 1.00 94.44 126 VAL A C 1
ATOM 1018 O O . VAL A 1 126 ? 8.828 -12.288 -12.488 1.00 94.44 126 VAL A O 1
ATOM 1021 N N . LEU A 1 127 ? 7.947 -10.252 -12.198 1.00 93.75 127 LEU A N 1
ATOM 1022 C CA . LEU A 1 127 ? 7.243 -10.225 -13.486 1.00 93.75 127 LEU A CA 1
ATOM 1023 C C . LEU A 1 127 ? 8.178 -10.285 -14.696 1.00 93.75 127 LEU A C 1
ATOM 1025 O O . LEU A 1 127 ? 7.766 -10.752 -15.757 1.00 93.75 127 LEU A O 1
ATOM 1029 N N . LEU A 1 128 ? 9.436 -9.857 -14.547 1.00 90.88 128 LEU A N 1
ATOM 1030 C CA . LEU A 1 128 ? 10.438 -9.967 -15.612 1.00 90.88 128 LEU A CA 1
ATOM 1031 C C . LEU A 1 128 ? 10.810 -11.427 -15.897 1.00 90.88 128 LEU A C 1
ATOM 1033 O O . LEU A 1 128 ? 11.304 -11.726 -16.980 1.00 90.88 128 LEU A O 1
ATOM 1037 N N . GLU A 1 129 ? 10.588 -12.318 -14.932 1.00 92.31 129 GLU A N 1
ATOM 1038 C CA . GLU A 1 129 ? 10.885 -13.745 -15.034 1.00 92.31 129 GLU A CA 1
ATOM 1039 C C . GLU A 1 129 ? 9.622 -14.550 -15.349 1.00 92.31 129 GLU A C 1
ATOM 1041 O O . GLU A 1 129 ? 9.648 -15.435 -16.204 1.00 92.31 129 GLU A O 1
ATOM 1046 N N . THR A 1 130 ? 8.503 -14.226 -14.697 1.00 94.06 130 THR A N 1
ATOM 1047 C CA . THR A 1 130 ? 7.259 -15.003 -14.799 1.00 94.06 130 THR A CA 1
ATOM 1048 C C . THR A 1 130 ? 6.387 -14.607 -15.987 1.00 94.06 130 THR A C 1
ATOM 1050 O O . THR A 1 130 ? 5.653 -15.446 -16.509 1.00 94.06 130 THR A O 1
ATOM 1053 N N . MET A 1 131 ? 6.463 -13.353 -16.448 1.00 95.00 131 MET A N 1
ATOM 1054 C CA . MET A 1 131 ? 5.652 -12.830 -17.554 1.00 95.00 131 MET A CA 1
ATOM 1055 C C . MET A 1 131 ? 6.464 -11.953 -18.535 1.00 95.00 131 MET A C 1
ATOM 1057 O O . MET A 1 131 ? 6.007 -10.870 -18.906 1.00 95.00 131 MET A O 1
ATOM 1061 N N . PRO A 1 132 ? 7.636 -12.407 -19.034 1.00 93.00 132 PRO A N 1
ATOM 1062 C CA . PRO A 1 132 ? 8.572 -11.569 -19.798 1.00 93.00 132 PRO A CA 1
ATOM 1063 C C . PRO A 1 132 ? 8.011 -11.019 -21.118 1.00 93.00 132 PRO A C 1
ATOM 1065 O O . PRO A 1 132 ? 8.487 -10.002 -21.615 1.00 93.00 132 PRO A O 1
ATOM 1068 N N . ASN A 1 133 ? 7.011 -11.693 -21.694 1.00 95.31 133 ASN A N 1
ATOM 1069 C CA . ASN A 1 133 ? 6.431 -11.352 -22.997 1.00 95.31 133 ASN A CA 1
ATOM 1070 C C . ASN A 1 133 ? 5.040 -10.702 -22.892 1.00 95.31 133 ASN A C 1
ATOM 1072 O O . ASN A 1 133 ? 4.430 -10.399 -23.917 1.00 95.31 133 ASN A O 1
ATOM 1076 N N . ALA A 1 134 ? 4.500 -10.539 -21.681 1.00 93.75 134 ALA A N 1
ATOM 1077 C CA . ALA A 1 134 ? 3.173 -9.965 -21.494 1.00 93.75 134 ALA A CA 1
ATOM 1078 C C . ALA A 1 134 ? 3.216 -8.428 -21.584 1.00 93.75 134 ALA A C 1
ATOM 1080 O O . ALA A 1 134 ? 4.201 -7.812 -21.168 1.00 93.75 134 ALA A O 1
ATOM 1081 N N . PRO A 1 135 ? 2.139 -7.774 -22.061 1.00 95.38 135 PRO A N 1
ATOM 1082 C CA . PRO A 1 135 ? 1.986 -6.336 -21.896 1.00 95.38 135 PRO A CA 1
ATOM 1083 C C . PRO A 1 135 ? 2.083 -5.955 -20.416 1.00 95.38 135 PRO A C 1
ATOM 1085 O O . PRO A 1 135 ?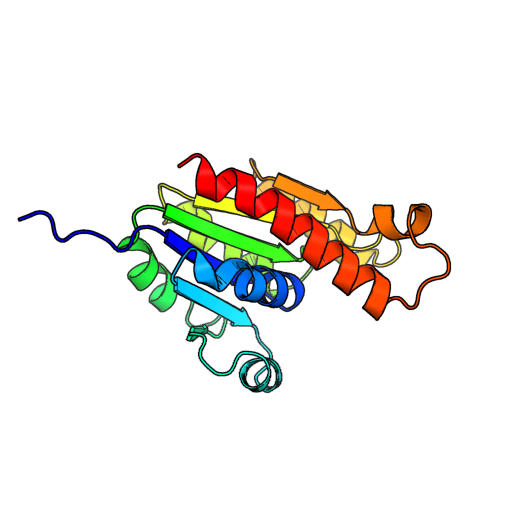 1.474 -6.601 -19.562 1.00 95.38 135 PRO A O 1
ATOM 1088 N N . ILE A 1 136 ? 2.815 -4.880 -20.117 1.00 90.31 136 ILE A N 1
ATOM 1089 C CA . ILE A 1 136 ? 3.128 -4.483 -18.736 1.00 90.31 136 ILE A CA 1
ATOM 1090 C C . ILE A 1 136 ? 1.877 -4.309 -17.864 1.00 90.31 136 ILE A C 1
ATOM 1092 O O . ILE A 1 136 ? 1.872 -4.740 -16.717 1.00 90.31 136 ILE A O 1
ATOM 1096 N N . GLY A 1 137 ? 0.797 -3.749 -18.421 1.00 90.69 137 GLY A N 1
ATOM 1097 C CA . GLY A 1 137 ? -0.477 -3.594 -17.714 1.00 90.69 137 GLY A CA 1
ATOM 1098 C C . GLY A 1 137 ? -1.088 -4.937 -17.317 1.00 90.69 137 GLY A C 1
ATOM 1099 O O . GLY A 1 137 ? -1.436 -5.128 -16.160 1.00 90.69 137 GLY A O 1
ATOM 1100 N N . THR A 1 138 ? -1.119 -5.903 -18.239 1.00 94.31 138 THR A N 1
ATOM 1101 C CA . THR A 1 138 ? -1.614 -7.263 -17.974 1.00 94.31 138 THR A CA 1
ATOM 1102 C C . THR A 1 138 ? -0.770 -7.988 -16.928 1.00 94.31 138 THR A C 1
ATOM 1104 O O . THR A 1 138 ? -1.319 -8.679 -16.074 1.00 94.31 138 THR A O 1
ATOM 1107 N N . ALA A 1 139 ? 0.556 -7.829 -16.975 1.00 94.25 139 ALA A N 1
ATOM 1108 C CA . ALA A 1 139 ? 1.453 -8.425 -15.988 1.00 94.25 139 ALA A CA 1
ATOM 1109 C C . ALA A 1 139 ? 1.227 -7.835 -14.586 1.00 94.25 139 ALA A C 1
ATOM 1111 O O . ALA A 1 139 ? 1.135 -8.574 -13.611 1.00 94.25 139 ALA A O 1
ATOM 1112 N N . ILE A 1 140 ? 1.084 -6.510 -14.493 1.00 93.94 140 ILE A N 1
ATOM 1113 C CA . ILE A 1 140 ? 0.788 -5.814 -13.235 1.00 93.94 140 ILE A CA 1
ATOM 1114 C C . ILE A 1 140 ? -0.588 -6.215 -12.693 1.00 93.94 140 ILE A C 1
ATOM 1116 O O . ILE A 1 140 ? -0.712 -6.472 -11.501 1.00 93.94 140 ILE A O 1
ATOM 1120 N N . ASP A 1 141 ? -1.613 -6.319 -13.540 1.00 94.19 141 ASP A N 1
ATOM 1121 C CA . ASP A 1 141 ? -2.947 -6.727 -13.093 1.00 94.19 141 ASP A CA 1
ATOM 1122 C C . ASP A 1 141 ? -2.959 -8.148 -12.523 1.00 94.19 141 ASP A C 1
ATOM 1124 O O . ASP A 1 141 ? -3.550 -8.369 -11.463 1.00 94.19 141 ASP A O 1
ATOM 1128 N N . ALA A 1 142 ? -2.266 -9.086 -13.177 1.00 94.38 142 ALA A N 1
ATOM 1129 C CA . ALA A 1 142 ? -2.104 -10.451 -12.681 1.00 94.38 142 ALA A CA 1
ATOM 1130 C C . ALA A 1 142 ? -1.331 -10.496 -11.350 1.00 94.38 142 ALA A C 1
ATOM 1132 O O . ALA A 1 142 ? -1.679 -11.269 -10.457 1.00 94.38 142 ALA A O 1
ATOM 1133 N N . PHE A 1 143 ? -0.320 -9.638 -11.194 1.00 95.38 143 PHE A N 1
ATOM 1134 C CA . PHE A 1 143 ? 0.439 -9.499 -9.951 1.00 95.38 143 PHE A CA 1
ATOM 1135 C C . PHE A 1 143 ? -0.420 -8.973 -8.800 1.00 95.38 143 PHE A C 1
ATOM 1137 O O . PHE A 1 143 ? -0.422 -9.542 -7.710 1.00 95.38 143 PHE A O 1
ATOM 1144 N N . ASP A 1 144 ? -1.197 -7.918 -9.054 1.00 94.94 144 ASP A N 1
ATOM 1145 C CA . ASP A 1 144 ? -2.125 -7.343 -8.081 1.00 94.94 144 ASP A CA 1
ATOM 1146 C C . ASP A 1 144 ? -3.170 -8.405 -7.642 1.00 94.94 144 ASP A C 1
ATOM 1148 O O . ASP A 1 144 ? -3.550 -8.454 -6.468 1.00 94.94 144 ASP A O 1
ATOM 1152 N N . ASP A 1 145 ? -3.591 -9.318 -8.533 1.00 94.50 145 ASP A N 1
ATOM 1153 C CA . ASP A 1 145 ? -4.487 -10.442 -8.204 1.00 94.50 145 ASP A CA 1
ATOM 1154 C C . ASP A 1 145 ? -3.816 -11.507 -7.329 1.00 94.50 145 ASP A C 1
ATOM 1156 O O . ASP A 1 145 ? -4.449 -12.060 -6.423 1.00 94.50 145 ASP A O 1
ATOM 1160 N N . GLU A 1 146 ? -2.546 -11.815 -7.584 1.00 94.19 146 GLU A N 1
ATOM 1161 C CA . GLU A 1 146 ? -1.759 -12.732 -6.758 1.00 94.19 146 GLU A CA 1
ATOM 1162 C C . GLU A 1 146 ? -1.571 -12.174 -5.344 1.00 94.19 146 GLU A C 1
ATOM 1164 O O . GLU A 1 146 ? -1.889 -12.857 -4.368 1.00 94.19 146 GLU A O 1
ATOM 1169 N N . ILE A 1 147 ? -1.173 -10.903 -5.224 1.00 94.69 147 ILE A N 1
ATOM 1170 C CA . ILE A 1 147 ? -1.052 -10.221 -3.928 1.00 94.69 147 ILE A CA 1
ATOM 1171 C C . ILE A 1 147 ? -2.390 -10.243 -3.191 1.00 94.69 147 ILE A C 1
ATOM 1173 O O . ILE A 1 147 ? -2.445 -10.587 -2.012 1.00 94.69 147 ILE A O 1
ATOM 1177 N N . THR A 1 148 ? -3.486 -9.932 -3.889 1.00 93.56 148 THR A N 1
ATOM 1178 C CA . THR A 1 148 ? -4.837 -9.975 -3.317 1.00 93.56 148 THR A CA 1
ATOM 1179 C C . THR A 1 148 ? -5.130 -11.361 -2.729 1.00 93.56 148 THR A C 1
ATOM 1181 O O . THR A 1 148 ? -5.597 -11.458 -1.594 1.00 93.56 148 THR A O 1
ATOM 1184 N N . LYS A 1 149 ? -4.832 -12.452 -3.451 1.00 92.50 149 LYS A N 1
ATOM 1185 C CA . LYS A 1 149 ? -5.032 -13.828 -2.954 1.00 92.50 149 LYS A CA 1
ATOM 1186 C C . LYS A 1 149 ? -4.206 -14.130 -1.705 1.00 92.50 149 LYS A C 1
ATOM 1188 O O . LYS A 1 149 ? -4.707 -14.818 -0.816 1.00 92.50 149 LYS A O 1
ATOM 1193 N N . GLU A 1 150 ? -2.980 -13.625 -1.623 1.00 92.56 150 GLU A N 1
ATOM 1194 C CA . GLU A 1 150 ? -2.129 -13.804 -0.446 1.00 92.56 150 GLU A CA 1
ATOM 1195 C C . GLU A 1 150 ? -2.627 -12.984 0.750 1.00 92.56 150 GLU A C 1
ATOM 1197 O O . GLU A 1 150 ? -2.787 -13.544 1.834 1.00 92.56 150 GLU A O 1
ATOM 1202 N N . ILE A 1 151 ? -2.987 -11.707 0.563 1.00 90.75 151 ILE A N 1
ATOM 1203 C CA . ILE A 1 151 ? -3.542 -10.857 1.633 1.00 90.75 151 ILE A CA 1
ATOM 1204 C C . ILE A 1 151 ? -4.802 -11.492 2.236 1.00 90.75 151 ILE A C 1
ATOM 1206 O O . ILE A 1 151 ? -4.955 -11.517 3.456 1.00 90.75 151 ILE A O 1
ATOM 1210 N N . LYS A 1 152 ? -5.669 -12.105 1.417 1.00 86.88 152 LYS A N 1
ATOM 1211 C CA . LYS A 1 152 ? -6.869 -12.821 1.897 1.00 86.88 152 LYS A CA 1
ATOM 1212 C C . LYS A 1 152 ? -6.565 -13.886 2.955 1.00 86.88 152 LYS A C 1
ATOM 1214 O O . LYS A 1 152 ? -7.419 -14.162 3.797 1.00 86.88 152 LYS A O 1
ATOM 1219 N N . LYS A 1 153 ? -5.376 -14.496 2.932 1.00 85.62 153 LYS A N 1
ATOM 1220 C CA . LYS A 1 153 ? -4.971 -15.488 3.939 1.00 85.62 153 LYS A CA 1
ATOM 1221 C C . LYS A 1 153 ? -4.705 -14.837 5.295 1.00 85.62 153 LYS A C 1
ATOM 1223 O O . LYS A 1 153 ? -5.053 -15.429 6.307 1.00 85.62 153 LYS A O 1
ATOM 1228 N N . TYR A 1 154 ? -4.173 -13.615 5.314 1.00 79.19 154 TYR A N 1
ATOM 1229 C CA . TYR A 1 154 ? -3.948 -12.850 6.544 1.00 79.19 154 TYR A CA 1
ATOM 1230 C C . TYR A 1 154 ? -5.262 -12.424 7.195 1.00 79.19 154 TYR A C 1
ATOM 1232 O O . TYR A 1 154 ? -5.393 -12.492 8.411 1.00 79.19 154 TYR A O 1
ATOM 1240 N N . VAL A 1 155 ? -6.258 -12.051 6.388 1.00 71.69 155 VAL A N 1
ATOM 1241 C CA . VAL A 1 155 ? -7.552 -11.586 6.909 1.00 71.69 155 VAL A CA 1
ATOM 1242 C C . VAL A 1 155 ? -8.423 -12.724 7.447 1.00 71.69 155 VAL A C 1
ATOM 1244 O O . VAL A 1 155 ? -9.211 -12.517 8.358 1.00 71.69 155 VAL A O 1
ATOM 1247 N N . LYS A 1 156 ? -8.284 -13.948 6.920 1.00 59.44 156 LYS A N 1
ATOM 1248 C CA . LYS A 1 156 ? -9.032 -15.124 7.406 1.00 59.44 156 LYS A CA 1
ATOM 1249 C C . LYS A 1 156 ? -8.488 -15.725 8.708 1.00 59.44 156 LYS A C 1
ATOM 1251 O O . LYS A 1 156 ? -9.132 -16.614 9.259 1.00 59.44 156 LYS A O 1
ATOM 1256 N N . LEU A 1 157 ? -7.300 -15.309 9.148 1.00 49.94 157 LEU A N 1
ATOM 1257 C CA . LEU A 1 157 ? -6.612 -15.847 10.328 1.00 49.94 157 LEU A CA 1
ATOM 1258 C C . LEU A 1 157 ? -6.705 -14.937 11.565 1.00 49.94 157 LEU A C 1
ATOM 1260 O O . LEU A 1 157 ? -6.319 -15.383 12.646 1.00 49.94 157 LEU A O 1
ATOM 1264 N N . GLY A 1 158 ? -7.187 -13.699 11.410 1.00 46.59 158 GLY A N 1
ATOM 1265 C CA . GLY A 1 158 ? -7.466 -12.754 12.502 1.00 46.59 158 GLY A CA 1
ATOM 1266 C C . GLY A 1 158 ? -8.943 -12.724 12.865 1.00 46.59 158 GLY A C 1
ATOM 1267 O O . GLY A 1 158 ? -9.238 -12.595 14.072 1.00 46.59 158 GLY A O 1
#